Protein AF-A0A059IY76-F1 (afdb_monomer_lite)

Radius of gyration: 20.43 Å; chains: 1; bounding box: 65×27×36 Å

Secondary structure (DSSP, 8-state):
--HHHHHHHGGGGS-SSPPTT-SSHHHHHHHTSS--STTTS-HHHHHHHHS-S--PPSS--PPP-S---

Organism: Trichophyton interdigitale (strain MR816) (NCBI:txid1215338)

pLDDT: mean 86.01, std 11.0, range [51.38, 94.5]

Foldseek 3Di:
DPPVVVVVVCVVVDDPDDDPPDPDPVVVVVVPPQDLDCVRDPPVSNCVVPDDPDDDDPDD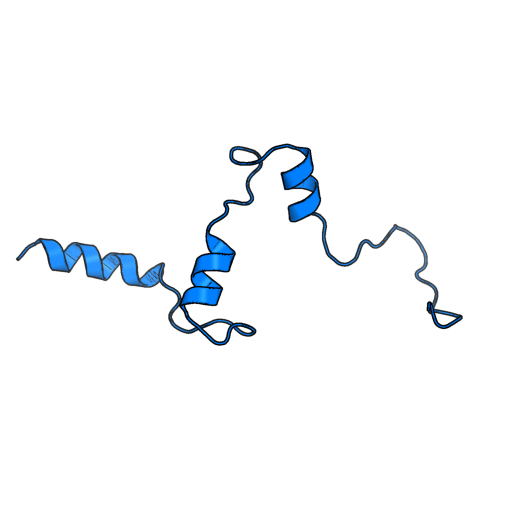DDDDPDDDD

InterPro domains:
  IPR006709 Small-subunit processome, Utp14 [PTHR14150] (9-67)

Sequence (69 aa):
HSDTFFLHQNNKYLASQLPHPFESKQQYERALRLPIGPEWTTKSTFQTATKPRVMIKQGVIKPIQRPTL

Structure (mmCIF, N/CA/C/O backbone):
data_AF-A0A059IY76-F1
#
_entry.id   AF-A0A059IY76-F1
#
loop_
_atom_site.group_PDB
_atom_site.id
_atom_site.type_symbol
_atom_site.label_atom_id
_atom_site.label_alt_id
_atom_site.label_comp_id
_atom_site.label_asym_id
_atom_site.label_entity_id
_atom_site.label_seq_id
_atom_site.pdbx_PDB_ins_code
_atom_site.Cartn_x
_atom_site.Cartn_y
_atom_site.Cartn_z
_atom_site.occupancy
_atom_site.B_iso_or_equiv
_atom_site.auth_seq_id
_atom_site.auth_comp_id
_atom_site.auth_asym_id
_atom_site.auth_atom_id
_atom_site.pdbx_PDB_model_num
ATOM 1 N N . HIS A 1 1 ? 34.570 -11.351 -16.874 1.00 51.38 1 HIS A N 1
ATOM 2 C CA . HIS A 1 1 ? 34.071 -12.725 -16.618 1.00 51.38 1 HIS A CA 1
ATOM 3 C C . HIS A 1 1 ? 33.498 -12.914 -15.205 1.00 51.38 1 HIS A C 1
ATOM 5 O O . HIS A 1 1 ? 32.788 -13.884 -14.993 1.00 51.38 1 HIS A O 1
ATOM 11 N N . SER A 1 2 ? 33.745 -12.002 -14.256 1.00 54.84 2 SER A N 1
ATOM 12 C CA . SER A 1 2 ? 33.184 -12.010 -12.891 1.00 54.84 2 SER A CA 1
ATOM 13 C C . SER A 1 2 ? 31.794 -11.367 -12.767 1.00 54.84 2 SER A C 1
ATOM 15 O O . SER A 1 2 ? 31.061 -11.662 -11.829 1.00 54.84 2 SER A O 1
ATOM 17 N N . ASP A 1 3 ? 31.410 -10.507 -13.712 1.00 57.91 3 ASP A N 1
ATOM 18 C CA . ASP A 1 3 ? 30.251 -9.613 -13.542 1.00 57.91 3 ASP A CA 1
ATOM 19 C C . ASP A 1 3 ? 28.901 -10.305 -13.792 1.00 57.91 3 ASP A C 1
ATOM 21 O O . ASP A 1 3 ? 27.868 -9.897 -13.266 1.00 57.91 3 ASP A O 1
ATOM 25 N N . THR A 1 4 ? 28.898 -11.415 -14.534 1.00 60.66 4 THR A N 1
ATOM 26 C CA . THR A 1 4 ? 27.694 -12.223 -14.793 1.00 60.66 4 THR A CA 1
ATOM 27 C C . THR A 1 4 ? 27.311 -13.124 -13.617 1.00 60.66 4 THR A 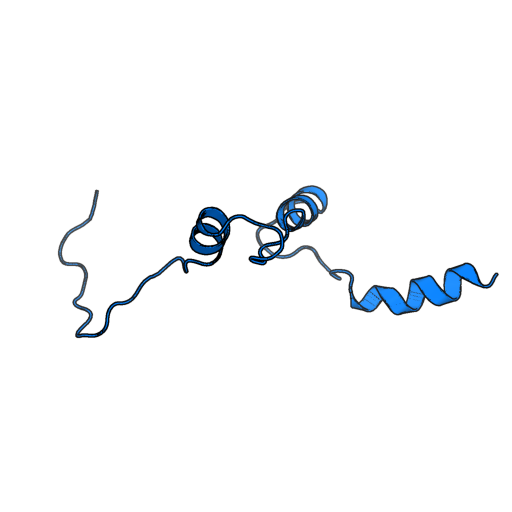C 1
ATOM 29 O O . THR A 1 4 ? 26.141 -13.486 -13.484 1.00 60.66 4 THR A O 1
ATOM 32 N N . PHE A 1 5 ? 28.258 -13.453 -12.731 1.00 60.00 5 PHE A N 1
ATOM 33 C CA . PHE A 1 5 ? 28.021 -14.338 -11.584 1.00 60.00 5 PHE A CA 1
ATOM 34 C C . PHE A 1 5 ? 27.191 -13.657 -10.485 1.00 60.00 5 PHE A C 1
ATOM 36 O O . PHE A 1 5 ? 26.317 -14.285 -9.886 1.00 60.00 5 PHE A O 1
ATOM 43 N N . PHE A 1 6 ? 27.404 -12.355 -10.266 1.00 60.56 6 PHE A N 1
ATOM 44 C CA . PHE A 1 6 ? 26.631 -11.568 -9.299 1.00 60.56 6 PHE A CA 1
ATOM 45 C C . PHE A 1 6 ? 25.200 -11.283 -9.772 1.00 60.56 6 PHE A C 1
ATOM 47 O O . PHE A 1 6 ? 24.276 -11.271 -8.960 1.00 60.56 6 PHE A O 1
ATOM 54 N N . LEU A 1 7 ? 24.986 -11.126 -11.083 1.00 61.97 7 LEU A N 1
ATOM 55 C CA . LEU A 1 7 ? 23.652 -10.901 -11.652 1.00 61.97 7 LEU A CA 1
ATOM 56 C C . LEU A 1 7 ? 22.709 -12.095 -11.429 1.00 61.97 7 LEU A C 1
ATOM 58 O O . LEU A 1 7 ? 21.526 -11.896 -11.159 1.00 61.97 7 LEU A O 1
ATOM 62 N N . HIS A 1 8 ? 23.228 -13.327 -11.462 1.00 64.62 8 HIS A N 1
ATOM 63 C CA . HIS A 1 8 ? 22.420 -14.538 -11.279 1.00 64.62 8 HIS A CA 1
ATOM 64 C C . HIS A 1 8 ? 21.793 -14.651 -9.877 1.00 64.62 8 HIS A C 1
ATOM 66 O O . HIS A 1 8 ? 20.697 -15.191 -9.733 1.00 64.62 8 HIS A O 1
ATOM 72 N N . GLN A 1 9 ? 22.446 -14.099 -8.849 1.00 75.06 9 GLN A N 1
ATOM 73 C CA . GLN A 1 9 ? 21.967 -14.143 -7.459 1.00 75.06 9 GLN A CA 1
ATOM 74 C C . GLN A 1 9 ? 20.740 -13.248 -7.217 1.00 75.06 9 GLN A C 1
ATOM 76 O O . GLN A 1 9 ? 19.953 -13.495 -6.299 1.00 75.06 9 GLN A O 1
ATOM 81 N N . ASN A 1 10 ? 20.549 -12.229 -8.060 1.00 80.81 10 ASN A N 1
ATOM 82 C CA . ASN A 1 10 ? 19.492 -11.230 -7.900 1.00 80.81 10 ASN A CA 1
ATOM 83 C C . ASN A 1 10 ? 18.163 -11.639 -8.551 1.00 80.81 10 ASN A C 1
ATOM 85 O O . ASN A 1 10 ? 17.134 -11.024 -8.272 1.00 80.81 10 ASN A O 1
ATOM 89 N N . ASN A 1 11 ? 18.153 -12.703 -9.363 1.00 82.94 11 ASN A N 1
ATOM 90 C CA . ASN A 1 11 ? 16.958 -13.160 -10.080 1.00 82.94 11 ASN A CA 1
ATOM 91 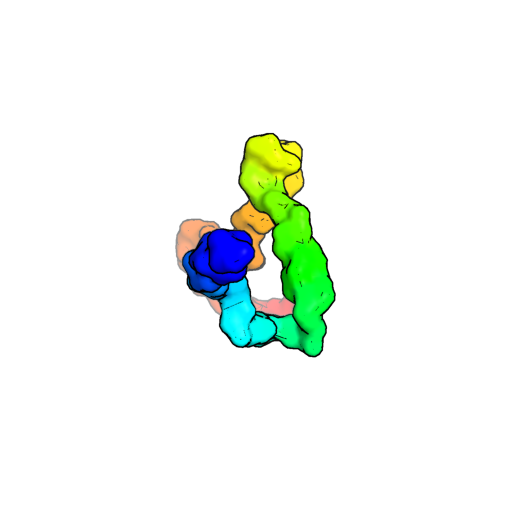C C . ASN A 1 11 ? 15.778 -13.490 -9.154 1.00 82.94 11 ASN A C 1
ATOM 93 O O . ASN A 1 11 ? 14.632 -13.289 -9.541 1.00 82.94 11 ASN A O 1
ATOM 97 N N . LYS A 1 12 ? 16.038 -13.923 -7.913 1.00 86.75 12 LYS A N 1
ATOM 98 C CA . LYS A 1 12 ? 14.992 -14.215 -6.916 1.00 86.75 12 LYS A CA 1
ATOM 99 C C . LYS A 1 12 ? 14.160 -12.996 -6.493 1.00 86.75 12 LYS A C 1
ATOM 101 O O . LYS A 1 12 ? 13.085 -13.171 -5.934 1.00 86.75 12 LYS A O 1
ATOM 106 N N . TYR A 1 13 ? 14.660 -11.780 -6.723 1.00 86.81 13 TYR A N 1
ATOM 107 C CA . TYR A 1 13 ? 13.964 -10.532 -6.389 1.00 86.81 13 TYR A CA 1
ATOM 108 C C . TYR A 1 13 ? 13.164 -9.962 -7.566 1.00 86.81 13 TYR A C 1
ATOM 110 O O . TYR A 1 13 ? 12.425 -8.993 -7.395 1.00 86.81 13 TYR A O 1
ATOM 118 N N . LEU A 1 14 ? 13.309 -10.540 -8.760 1.00 88.38 14 LEU A N 1
ATOM 119 C CA . LEU A 1 14 ? 12.534 -10.151 -9.930 1.00 88.38 14 LEU A CA 1
ATOM 120 C C . LEU A 1 14 ? 11.210 -10.915 -9.951 1.00 88.38 14 LEU A C 1
ATOM 122 O O . LEU A 1 14 ? 11.153 -12.106 -9.646 1.00 88.38 14 LEU A O 1
ATOM 126 N N . ALA A 1 15 ? 10.137 -10.237 -10.358 1.00 86.69 15 ALA A N 1
ATOM 127 C CA . ALA A 1 15 ? 8.868 -10.905 -10.611 1.00 86.69 15 ALA A CA 1
ATOM 128 C C . ALA A 1 15 ? 9.026 -11.860 -11.804 1.00 86.69 15 ALA A C 1
ATOM 130 O O . ALA A 1 15 ? 9.394 -11.433 -12.899 1.00 86.69 15 ALA A O 1
ATOM 131 N N . SER A 1 16 ? 8.745 -13.150 -11.599 1.00 86.31 16 SER A N 1
ATOM 132 C CA . SER A 1 16 ? 8.876 -14.169 -12.650 1.00 86.31 16 SER A CA 1
ATOM 133 C C . SER A 1 16 ? 7.830 -14.016 -13.759 1.00 86.31 16 SER A C 1
ATOM 135 O O . SER A 1 16 ? 8.069 -14.428 -14.889 1.00 86.31 16 SER A O 1
ATOM 137 N N . GLN A 1 17 ? 6.668 -13.444 -13.435 1.00 89.19 17 GLN A N 1
ATOM 138 C CA . GLN A 1 17 ? 5.548 -13.205 -14.347 1.00 89.19 17 GLN A CA 1
ATOM 139 C C . GLN A 1 17 ? 4.850 -11.888 -13.982 1.00 89.19 17 GLN A C 1
ATOM 141 O O . GLN A 1 17 ? 4.993 -11.391 -12.863 1.00 89.19 17 GLN A O 1
ATOM 146 N N . LEU A 1 18 ? 4.093 -11.326 -14.927 1.00 91.44 18 LEU A N 1
ATOM 147 C CA . LEU A 1 18 ? 3.313 -10.110 -14.708 1.00 91.44 18 LEU A CA 1
ATOM 148 C C . LEU A 1 18 ? 2.109 -10.404 -13.789 1.00 91.44 18 LEU A C 1
ATOM 150 O O . LEU A 1 18 ? 1.310 -11.279 -14.127 1.00 91.44 18 LEU A O 1
ATOM 154 N N . PRO A 1 19 ? 1.938 -9.702 -12.653 1.00 91.00 19 PRO A N 1
ATOM 155 C CA . PRO A 1 19 ? 0.777 -9.918 -11.794 1.00 91.00 19 PRO A CA 1
ATOM 156 C C . PRO A 1 19 ? -0.526 -9.445 -12.453 1.00 91.00 19 PRO A C 1
ATOM 158 O O . PRO A 1 19 ? -0.572 -8.364 -13.042 1.00 91.00 19 PRO A O 1
ATOM 161 N N . HIS A 1 20 ? -1.615 -10.201 -12.286 1.00 88.19 20 HIS A N 1
ATOM 162 C CA . HIS A 1 20 ? -2.962 -9.683 -12.553 1.00 88.19 20 HIS A CA 1
ATOM 163 C C . HIS A 1 20 ? -3.208 -8.491 -11.609 1.00 88.19 20 HIS A C 1
ATOM 165 O O . HIS A 1 20 ? -2.899 -8.621 -10.420 1.00 88.19 20 HIS A O 1
ATOM 171 N N . PRO A 1 21 ? -3.708 -7.325 -12.060 1.00 92.25 21 PRO A N 1
ATOM 172 C CA . PRO A 1 21 ? -4.463 -7.026 -13.284 1.00 92.25 21 PRO A CA 1
ATOM 173 C C . PRO A 1 21 ? -3.673 -6.287 -14.384 1.00 92.25 21 PRO A C 1
ATOM 175 O O . PRO A 1 21 ? -4.274 -5.616 -15.220 1.00 92.25 21 PRO A O 1
ATOM 178 N N . PHE A 1 22 ? -2.340 -6.317 -14.362 1.00 92.00 22 PHE A N 1
ATOM 179 C CA . PHE A 1 22 ? -1.539 -5.532 -15.302 1.00 92.00 22 PHE A CA 1
ATOM 180 C C . PHE A 1 22 ? -1.456 -6.199 -16.681 1.00 92.00 22 PHE A C 1
ATOM 182 O O . PHE A 1 22 ? -1.342 -7.418 -16.781 1.00 92.00 22 PHE A O 1
ATOM 189 N N . GLU A 1 23 ? -1.452 -5.387 -17.740 1.00 92.25 23 GLU A N 1
ATOM 190 C CA . GLU A 1 23 ? -1.356 -5.856 -19.136 1.00 92.25 23 GLU A CA 1
ATOM 191 C C . GLU A 1 23 ? 0.059 -5.704 -19.711 1.00 92.25 23 GLU A C 1
ATOM 193 O O . GLU A 1 23 ? 0.429 -6.366 -20.678 1.00 92.25 23 GLU A O 1
ATOM 198 N N . SER A 1 24 ? 0.881 -4.837 -19.107 1.00 92.12 24 SER A N 1
ATOM 199 C CA . SER A 1 24 ? 2.262 -4.610 -19.534 1.00 92.12 24 SER A CA 1
ATOM 200 C C . SER A 1 24 ? 3.237 -4.514 -18.364 1.00 92.12 24 SER A C 1
ATOM 202 O O . SER A 1 24 ? 2.913 -4.025 -17.277 1.00 92.12 24 SER A O 1
ATOM 204 N N . LYS A 1 25 ? 4.489 -4.913 -18.617 1.00 89.81 25 LYS A N 1
ATOM 205 C CA . LYS A 1 25 ? 5.591 -4.777 -17.656 1.00 89.81 25 LYS A CA 1
ATOM 206 C C . LYS A 1 25 ? 5.809 -3.317 -17.249 1.00 89.81 25 LYS A C 1
ATOM 208 O O . LYS A 1 25 ? 6.012 -3.039 -16.070 1.00 89.81 25 LYS A O 1
ATOM 213 N N . GLN A 1 26 ? 5.710 -2.380 -18.196 1.00 92.31 26 GLN A N 1
ATOM 214 C CA . GLN A 1 26 ? 5.882 -0.955 -17.906 1.00 92.31 26 GLN A CA 1
ATOM 215 C C . GLN A 1 26 ? 4.819 -0.435 -16.930 1.00 92.31 26 GLN A C 1
ATOM 217 O O . GLN A 1 26 ? 5.129 0.418 -16.100 1.00 92.31 26 GLN A O 1
ATOM 222 N N . GLN A 1 27 ? 3.579 -0.930 -17.012 1.00 93.50 27 GLN A N 1
ATOM 223 C CA . GLN A 1 27 ? 2.502 -0.549 -16.095 1.00 93.50 27 GLN A CA 1
ATOM 224 C C . GLN A 1 27 ? 2.791 -1.032 -14.668 1.00 93.50 27 GLN A C 1
ATOM 226 O O . GLN A 1 27 ? 2.707 -0.239 -13.731 1.00 93.50 27 GLN A O 1
ATOM 231 N N . TYR A 1 28 ? 3.191 -2.297 -14.521 1.00 92.81 28 TYR A N 1
ATOM 232 C CA . TYR A 1 28 ? 3.544 -2.888 -13.229 1.00 92.81 28 TYR A CA 1
ATOM 233 C C . TYR A 1 28 ? 4.730 -2.174 -12.570 1.00 92.81 28 TYR A C 1
ATOM 235 O O . TYR A 1 28 ? 4.635 -1.734 -11.426 1.00 92.81 28 TYR A O 1
ATOM 243 N N . GLU A 1 29 ? 5.826 -1.974 -13.306 1.00 93.25 29 GLU A N 1
ATOM 244 C CA . GLU A 1 29 ? 7.005 -1.294 -12.761 1.00 93.25 29 GLU A CA 1
ATOM 245 C C . GLU A 1 29 ? 6.701 0.156 -12.380 1.00 93.25 29 GLU A C 1
ATOM 247 O O . GLU A 1 29 ? 7.186 0.634 -11.358 1.00 93.25 29 GLU A O 1
ATOM 252 N N . ARG A 1 30 ? 5.866 0.861 -13.160 1.00 92.00 30 ARG A N 1
ATOM 253 C CA . ARG A 1 30 ? 5.410 2.219 -12.822 1.00 92.00 30 ARG A CA 1
ATOM 254 C C . ARG A 1 30 ? 4.585 2.252 -11.540 1.00 92.00 30 ARG A C 1
ATOM 256 O O . ARG A 1 30 ? 4.769 3.182 -10.759 1.00 92.00 30 ARG A O 1
ATOM 263 N N . ALA A 1 31 ? 3.720 1.263 -11.320 1.00 88.88 31 ALA A N 1
ATOM 264 C CA . ALA A 1 31 ? 2.888 1.183 -10.121 1.00 88.88 31 ALA A CA 1
ATOM 265 C C . ALA A 1 31 ? 3.718 1.031 -8.8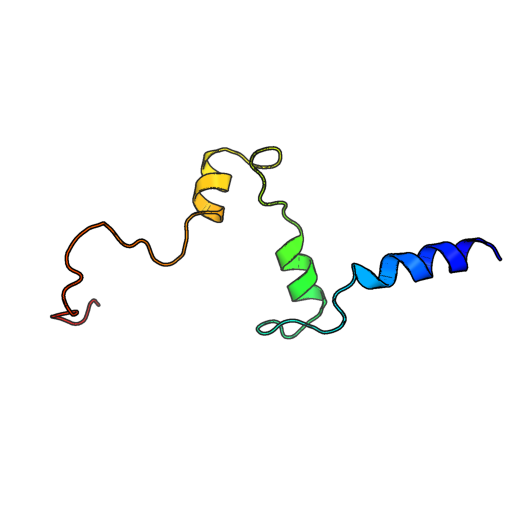32 1.00 88.88 31 ALA A C 1
ATOM 267 O O . ALA A 1 31 ? 3.284 1.477 -7.775 1.00 88.88 31 ALA A O 1
ATOM 268 N N . LEU A 1 32 ? 4.926 0.465 -8.924 1.00 90.19 32 LEU A N 1
ATOM 269 C CA . LEU A 1 32 ? 5.830 0.247 -7.789 1.00 90.19 32 LEU A CA 1
ATOM 270 C C . LEU A 1 32 ? 6.877 1.355 -7.585 1.00 90.19 32 LEU A C 1
ATOM 272 O O . LEU A 1 32 ? 7.689 1.262 -6.669 1.00 90.19 32 LEU A O 1
ATOM 276 N N . ARG A 1 33 ? 6.897 2.404 -8.421 1.00 90.94 33 ARG A N 1
ATOM 277 C CA . ARG A 1 33 ? 7.953 3.439 -8.378 1.00 90.94 33 ARG A CA 1
ATOM 278 C C . ARG A 1 33 ? 7.976 4.271 -7.103 1.00 90.94 33 ARG A C 1
ATOM 280 O O . ARG A 1 33 ? 9.010 4.858 -6.799 1.00 90.94 33 ARG A O 1
ATOM 287 N N . LEU A 1 34 ? 6.846 4.384 -6.412 1.00 89.50 34 LEU A N 1
ATOM 288 C CA . LEU A 1 34 ? 6.730 5.220 -5.227 1.00 89.50 34 LEU A CA 1
ATOM 289 C C . LEU A 1 34 ? 6.820 4.354 -3.965 1.00 89.50 34 LEU A C 1
ATOM 291 O O . LEU A 1 34 ? 5.991 3.458 -3.794 1.00 89.50 34 LEU A O 1
ATOM 295 N N . PRO A 1 35 ? 7.789 4.611 -3.070 1.00 90.56 35 PRO A N 1
ATOM 296 C CA . PRO A 1 35 ? 7.847 3.926 -1.788 1.00 90.56 35 PRO A CA 1
ATOM 297 C C . PRO A 1 3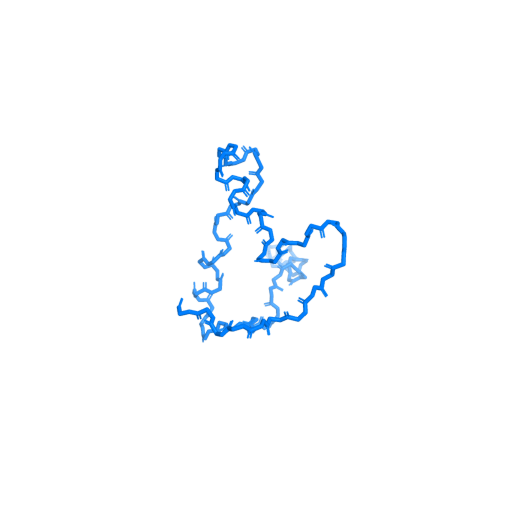5 ? 6.670 4.357 -0.902 1.00 90.56 35 PRO A C 1
ATOM 299 O O . PRO A 1 35 ? 6.307 5.530 -0.858 1.00 90.56 35 PRO A O 1
ATOM 302 N N . ILE A 1 36 ? 6.075 3.404 -0.182 1.00 89.25 36 ILE A N 1
ATOM 303 C CA . ILE A 1 36 ? 4.882 3.650 0.647 1.00 89.25 36 ILE A CA 1
ATOM 304 C C . ILE A 1 36 ? 5.257 4.080 2.070 1.00 89.25 36 ILE A C 1
ATOM 306 O O . ILE A 1 36 ? 4.416 4.628 2.763 1.00 89.25 36 ILE A O 1
ATOM 310 N N . GLY A 1 37 ? 6.487 3.849 2.532 1.00 90.44 37 GLY A N 1
ATOM 311 C CA . GLY A 1 37 ? 6.862 4.070 3.933 1.00 90.44 37 GLY A CA 1
ATOM 312 C C . GLY A 1 37 ? 6.775 5.535 4.415 1.00 90.44 37 GLY A C 1
ATOM 313 O O . GLY A 1 37 ? 6.912 6.470 3.610 1.00 90.44 37 GLY A O 1
ATOM 314 N N . PRO A 1 38 ? 6.533 5.760 5.725 1.00 90.25 38 PRO A N 1
ATOM 315 C CA . PRO A 1 38 ? 6.450 7.096 6.329 1.00 90.25 38 PRO A CA 1
ATOM 316 C C . PRO A 1 38 ? 7.766 7.892 6.285 1.00 90.25 38 PRO A C 1
ATOM 318 O O . PRO A 1 38 ? 7.759 9.105 6.455 1.00 90.25 38 PRO A O 1
ATOM 321 N N . GLU A 1 39 ? 8.894 7.226 6.070 1.00 92.38 39 GLU A N 1
ATOM 322 C CA . GLU A 1 39 ? 10.226 7.807 5.927 1.00 92.38 39 GLU A CA 1
ATOM 323 C C . GLU A 1 39 ? 10.451 8.440 4.542 1.00 92.38 39 GLU A C 1
ATOM 325 O O . GLU A 1 39 ? 11.311 9.306 4.398 1.00 92.38 39 GLU A O 1
ATOM 330 N N . TRP A 1 40 ? 9.652 8.061 3.537 1.00 89.75 40 TRP A N 1
ATOM 331 C CA . TRP A 1 40 ? 9.734 8.600 2.171 1.00 89.75 40 TRP A CA 1
ATOM 332 C C . TRP A 1 40 ? 8.517 9.435 1.764 1.00 89.75 40 TRP A C 1
ATOM 334 O O . TRP A 1 40 ? 8.503 10.022 0.681 1.00 89.75 40 TRP A O 1
ATOM 344 N N . THR A 1 41 ? 7.482 9.489 2.603 1.00 91.75 41 THR A N 1
ATOM 345 C CA . THR A 1 41 ? 6.220 10.173 2.299 1.00 91.75 41 THR A CA 1
ATOM 346 C C . THR A 1 41 ? 5.751 11.030 3.469 1.00 91.75 41 THR A C 1
ATOM 348 O O . THR A 1 41 ? 6.125 10.823 4.619 1.00 91.75 41 THR A O 1
ATOM 351 N N . THR A 1 42 ? 4.910 12.030 3.198 1.00 91.62 42 THR A N 1
ATOM 352 C CA . THR A 1 42 ? 4.314 12.823 4.283 1.00 91.62 42 THR A CA 1
ATOM 353 C C . THR A 1 42 ? 3.324 11.977 5.086 1.00 91.62 42 THR A C 1
ATOM 355 O O . THR A 1 42 ? 2.695 11.062 4.554 1.00 91.62 42 THR A O 1
ATOM 358 N N . LYS A 1 43 ? 3.087 12.343 6.351 1.00 89.81 43 LYS A N 1
ATOM 359 C CA . LYS A 1 43 ? 2.116 11.660 7.224 1.00 89.81 43 LYS A CA 1
ATOM 360 C C . LYS A 1 43 ? 0.727 11.500 6.584 1.00 89.81 43 LYS A C 1
ATOM 362 O O . LYS A 1 43 ? 0.117 10.445 6.719 1.00 89.81 43 LYS A O 1
ATOM 367 N N . SER A 1 44 ? 0.233 12.525 5.886 1.00 93.06 44 SER A N 1
ATOM 368 C CA . SER A 1 44 ? -1.083 12.492 5.226 1.00 93.06 44 SER A CA 1
ATOM 369 C C . SER A 1 44 ? -1.109 11.511 4.050 1.00 93.06 44 SER A C 1
ATOM 371 O O . SER A 1 44 ? -2.022 10.690 3.925 1.00 93.06 44 SER A O 1
ATOM 373 N N . THR A 1 45 ? -0.065 11.543 3.216 1.00 91.88 45 THR A N 1
ATOM 374 C CA . THR A 1 45 ? 0.095 10.620 2.086 1.00 91.88 45 THR A CA 1
ATOM 375 C C . THR A 1 45 ? 0.201 9.179 2.573 1.00 91.88 45 THR A C 1
ATOM 377 O O . THR A 1 45 ? -0.513 8.320 2.062 1.00 91.88 45 THR A O 1
ATOM 380 N N . PHE A 1 46 ? 1.006 8.930 3.608 1.00 93.00 46 PHE A N 1
ATOM 381 C CA . PHE A 1 46 ? 1.152 7.616 4.226 1.00 93.00 46 PHE A CA 1
ATOM 382 C C . PHE A 1 46 ? -0.186 7.068 4.731 1.00 93.00 46 PHE A C 1
ATOM 384 O O . PHE A 1 46 ? -0.580 5.954 4.386 1.00 93.00 46 PHE A O 1
ATOM 391 N N . GLN A 1 47 ? -0.919 7.868 5.510 1.00 93.81 47 GLN A N 1
ATOM 392 C CA . GLN A 1 47 ? -2.232 7.483 6.035 1.00 93.81 47 GLN A CA 1
ATOM 393 C C . GLN A 1 47 ? -3.234 7.190 4.916 1.00 93.81 47 GLN A C 1
ATOM 395 O O . GLN A 1 47 ? -4.010 6.246 5.022 1.00 93.81 47 GLN A O 1
ATOM 400 N N . THR A 1 48 ? -3.209 7.969 3.834 1.00 91.94 48 THR A N 1
ATOM 401 C CA . THR A 1 48 ? -4.091 7.759 2.678 1.00 91.94 48 THR A CA 1
ATOM 402 C C . THR A 1 48 ? -3.731 6.480 1.922 1.00 91.94 48 THR A C 1
ATOM 404 O O . THR A 1 48 ? -4.626 5.715 1.573 1.00 91.94 48 THR A O 1
ATOM 407 N N . ALA A 1 49 ? -2.439 6.222 1.704 1.00 91.00 49 ALA A N 1
ATOM 408 C CA . ALA A 1 49 ? -1.950 5.064 0.957 1.00 91.00 49 ALA A CA 1
ATOM 409 C C . ALA A 1 49 ? -2.109 3.737 1.721 1.00 91.00 49 ALA A C 1
ATOM 411 O O . ALA A 1 49 ? -2.322 2.696 1.106 1.00 91.00 49 ALA A O 1
ATOM 412 N N . THR A 1 50 ? -2.019 3.766 3.053 1.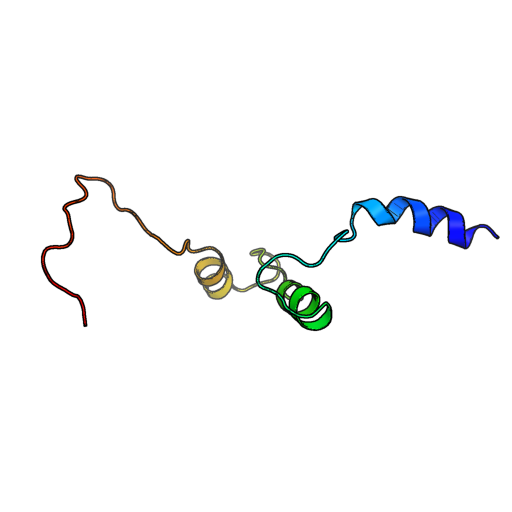00 92.00 50 THR A N 1
ATOM 413 C CA . THR A 1 50 ? -2.124 2.567 3.906 1.00 92.00 50 THR A CA 1
ATOM 414 C C . THR A 1 50 ? -3.533 2.296 4.427 1.00 92.00 50 THR A C 1
ATOM 416 O O . THR A 1 50 ? -3.787 1.226 4.984 1.00 92.00 50 THR A O 1
ATOM 419 N N . LYS A 1 51 ? -4.475 3.229 4.242 1.00 93.50 51 LYS A N 1
ATOM 420 C CA . LYS A 1 51 ? -5.876 3.029 4.618 1.00 93.50 51 LYS A CA 1
ATOM 421 C C . LYS A 1 51 ? -6.474 1.871 3.803 1.00 93.50 51 LYS A C 1
ATOM 423 O O . LYS A 1 51 ? -6.511 1.954 2.574 1.00 93.50 51 LYS A O 1
ATOM 428 N N . PRO A 1 52 ? -6.999 0.812 4.446 1.00 94.50 52 PRO A N 1
ATOM 429 C CA . PRO A 1 52 ? -7.564 -0.315 3.721 1.00 94.50 52 PRO A CA 1
ATOM 430 C C . PRO A 1 52 ? -8.859 0.089 3.009 1.00 94.50 52 PRO A C 1
ATOM 432 O O . PRO A 1 52 ? -9.595 0.976 3.449 1.00 94.50 52 PRO A O 1
ATOM 435 N N . ARG A 1 53 ? -9.165 -0.616 1.915 1.00 93.81 53 ARG A N 1
ATOM 436 C CA . ARG A 1 53 ? -10.356 -0.359 1.091 1.00 93.81 53 ARG A CA 1
ATOM 437 C C . ARG A 1 53 ? -11.662 -0.483 1.879 1.00 93.81 53 ARG A C 1
ATOM 439 O O . ARG A 1 53 ? -12.601 0.265 1.628 1.00 93.81 53 ARG A O 1
ATOM 446 N N . VAL A 1 54 ? -11.726 -1.433 2.809 1.00 92.88 54 VAL A N 1
ATOM 447 C CA . VAL A 1 54 ? -12.909 -1.694 3.631 1.00 92.88 54 VAL A CA 1
ATOM 448 C C . VAL A 1 54 ? -12.556 -1.431 5.088 1.00 92.88 54 VAL A C 1
ATOM 450 O O . VAL A 1 54 ? -11.691 -2.091 5.655 1.00 92.88 54 VAL A O 1
ATOM 453 N N . MET A 1 55 ? -13.243 -0.463 5.690 1.00 92.75 55 MET A N 1
ATOM 454 C CA . MET A 1 55 ? -13.119 -0.127 7.106 1.00 92.75 55 MET A CA 1
ATOM 455 C C . MET A 1 55 ? -14.329 -0.684 7.855 1.00 92.75 55 MET A C 1
ATOM 457 O O . MET A 1 55 ? -15.440 -0.181 7.689 1.00 92.75 55 MET A O 1
ATOM 461 N N . ILE A 1 56 ? -14.121 -1.705 8.686 1.00 91.06 56 ILE A N 1
ATOM 462 C CA . ILE A 1 56 ? -15.174 -2.304 9.515 1.00 91.06 56 ILE A CA 1
ATOM 463 C C . ILE A 1 56 ? -15.058 -1.731 10.926 1.00 91.06 56 ILE A C 1
ATOM 465 O O . ILE A 1 56 ? -14.016 -1.846 11.569 1.00 91.06 56 ILE A O 1
ATOM 469 N N . LYS A 1 57 ? -16.125 -1.093 11.412 1.00 91.50 57 LYS A N 1
ATOM 470 C CA . LYS A 1 57 ? -16.221 -0.672 12.815 1.00 91.50 57 LYS A CA 1
ATOM 471 C C . LYS A 1 57 ? -16.677 -1.853 13.672 1.00 91.50 57 LYS A C 1
ATOM 473 O O . LYS A 1 57 ? -17.419 -2.707 13.197 1.00 91.50 57 LYS A O 1
ATOM 478 N N . GLN A 1 58 ? -16.254 -1.883 14.934 1.00 91.56 58 GLN A N 1
ATOM 479 C CA . GLN A 1 58 ? -16.723 -2.881 15.898 1.00 91.56 58 GLN A CA 1
ATOM 480 C C . GLN A 1 58 ? -18.253 -2.799 16.069 1.00 91.56 58 GLN A C 1
ATOM 482 O O . GLN A 1 58 ? -18.815 -1.702 16.076 1.00 91.56 58 GLN A O 1
ATOM 487 N N . GLY A 1 59 ? -18.917 -3.952 16.211 1.00 93.19 59 GLY A N 1
ATOM 488 C CA . GLY A 1 59 ? -20.372 -4.067 16.377 1.00 93.19 59 GLY A CA 1
ATOM 489 C C . GLY A 1 59 ? -21.035 -5.021 15.375 1.00 93.19 59 GLY A C 1
ATOM 490 O O . GLY A 1 59 ? -20.363 -5.728 14.628 1.00 93.19 59 GLY A O 1
ATOM 491 N N . VAL A 1 60 ? -22.373 -5.052 15.369 1.00 92.00 60 VAL A N 1
ATOM 492 C CA . VAL A 1 60 ? -23.164 -5.904 14.461 1.00 92.00 60 VAL A CA 1
ATOM 493 C C . VAL A 1 60 ? -23.209 -5.294 13.059 1.00 92.00 60 VAL A C 1
ATOM 495 O O . VAL A 1 60 ? -23.718 -4.187 12.871 1.00 92.00 60 VAL A O 1
ATOM 498 N N . ILE A 1 61 ? -22.734 -6.043 12.062 1.00 91.38 61 ILE A N 1
ATOM 499 C CA . ILE A 1 61 ? -22.782 -5.657 10.646 1.00 91.38 61 ILE A CA 1
ATOM 500 C C . ILE A 1 61 ? -24.156 -6.038 10.087 1.00 91.38 61 ILE A C 1
ATOM 502 O O . ILE A 1 61 ? -24.436 -7.208 9.835 1.00 91.38 61 ILE A O 1
ATOM 506 N N . LYS A 1 62 ? -25.038 -5.048 9.924 1.00 90.38 62 LYS A N 1
ATOM 507 C CA . LYS A 1 62 ? -26.372 -5.259 9.342 1.00 90.38 62 LYS A CA 1
ATOM 508 C C . LYS A 1 62 ? -26.292 -5.340 7.807 1.00 90.38 62 LYS A C 1
ATOM 510 O O . LYS A 1 62 ? -25.468 -4.636 7.221 1.00 90.38 62 LYS A O 1
ATOM 515 N N . PRO A 1 63 ? -27.159 -6.132 7.149 1.00 90.38 63 PRO A N 1
ATOM 516 C CA . PRO A 1 63 ? -27.273 -6.141 5.692 1.00 90.38 63 PRO A CA 1
ATOM 517 C C . PRO A 1 63 ? -27.613 -4.760 5.119 1.00 90.38 63 PRO A C 1
ATOM 519 O O . PRO A 1 63 ? -28.266 -3.943 5.775 1.00 90.38 63 PRO A O 1
ATOM 522 N N . ILE A 1 64 ? -27.209 -4.518 3.871 1.00 90.00 64 ILE A N 1
ATOM 523 C CA . ILE A 1 64 ? -27.548 -3.295 3.136 1.00 90.00 64 ILE A CA 1
ATOM 524 C C . ILE A 1 64 ? -29.057 -3.295 2.865 1.00 90.00 64 ILE A C 1
ATOM 526 O O . ILE A 1 64 ? -29.578 -4.215 2.245 1.00 90.00 64 ILE A O 1
ATOM 530 N N . GLN A 1 65 ? -29.763 -2.270 3.345 1.00 87.88 65 GLN A N 1
ATOM 531 C CA . GLN A 1 65 ? -31.228 -2.209 3.260 1.00 87.88 65 GLN A CA 1
ATOM 532 C C . GLN A 1 65 ? -31.745 -1.501 2.005 1.00 87.88 65 GLN A C 1
ATOM 534 O O . GLN A 1 65 ? -32.875 -1.742 1.591 1.00 87.88 65 GLN A O 1
ATOM 539 N N . ARG A 1 66 ? -30.954 -0.599 1.417 1.00 84.62 66 ARG A N 1
ATOM 540 C CA . ARG A 1 66 ? -31.323 0.171 0.225 1.00 84.62 66 ARG A CA 1
ATOM 541 C C . ARG A 1 66 ? -30.109 0.361 -0.681 1.00 84.62 66 ARG A C 1
ATOM 543 O O . ARG A 1 66 ? -29.003 0.484 -0.152 1.00 84.62 66 ARG A O 1
ATOM 550 N N . PRO A 1 67 ? -30.307 0.404 -2.010 1.00 81.44 67 PRO A N 1
ATOM 551 C CA . PRO A 1 67 ? -29.230 0.718 -2.933 1.00 81.44 67 PRO A CA 1
ATOM 552 C C . PRO A 1 67 ? -28.701 2.121 -2.629 1.00 81.44 67 PRO A C 1
ATOM 554 O O . PRO A 1 67 ? -29.456 3.091 -2.560 1.00 81.44 67 PRO A O 1
ATOM 557 N N . THR A 1 68 ? -27.399 2.208 -2.396 1.00 80.62 68 THR A N 1
ATOM 558 C CA . THR A 1 68 ? -26.658 3.468 -2.387 1.00 80.62 68 THR A CA 1
ATOM 559 C C . THR A 1 68 ? -26.449 3.876 -3.842 1.00 80.62 68 THR A C 1
ATOM 561 O O . THR A 1 68 ? -25.871 3.087 -4.591 1.00 80.62 68 THR A O 1
ATOM 564 N N . LEU A 1 69 ? -26.975 5.042 -4.233 1.00 61.38 69 LEU A N 1
ATOM 565 C CA . LEU A 1 69 ? -26.708 5.659 -5.537 1.00 61.38 69 LEU A CA 1
ATOM 566 C C . LEU A 1 69 ? -25.238 6.072 -5.653 1.00 61.38 69 LEU A C 1
ATOM 568 O O . LEU A 1 69 ? -24.685 6.526 -4.623 1.00 61.38 69 LEU A O 1
#